Protein AF-A0A7S3ZFF5-F1 (afdb_monomer)

Solvent-accessible surface area (backbone atoms only — not comparable to full-atom values): 7755 Å² total; per-residue (Å²): 135,87,80,80,78,78,84,80,78,82,77,82,78,81,71,89,81,67,79,71,78,83,74,71,92,77,73,75,74,84,51,37,83,49,60,72,88,73,60,50,79,77,36,61,43,73,66,24,25,36,58,31,30,27,75,32,73,61,42,75,70,99,39,40,37,36,35,34,30,33,96,84,70,48,69,42,39,36,50,48,66,91,81,64,80,90,54,96,46,69,69,54,39,45,55,50,44,41,72,74,50,38,67,68,40,75,50,72,41,74,38,46,29,28,32,72,46,96,88,68,48,61,29,37,85

Foldseek 3Di:
DDDDDDDPPPPPDDDPPDPDPDDPDDDPPQADEDAPVPDDAQFWQASYKYKWFFADQWDDDQFIWTWTAGPVRDIFIETDHPPDDDDPDDVRVSVVCCVVRPGGDIDMGHRWRWYQDPVRGIHTD

Secondary structure (DSSP, 8-state):
-PPPPP---------TT------S----TT-EE--GGGPPTTEE-TTEEEEEEE-S--EESSSEEEEEE-TTS-EEEEEE-S-S---SSHHHHHHHHHHHS-TT-EEEEES-EEEE-TTS-EEE-

Structure (mmCIF, N/CA/C/O backbone):
data_AF-A0A7S3ZFF5-F1
#
_entry.id   AF-A0A7S3ZFF5-F1
#
loop_
_atom_site.group_PDB
_atom_site.id
_atom_site.type_symbol
_atom_site.label_atom_id
_atom_site.label_alt_id
_atom_site.label_comp_id
_atom_site.label_asym_id
_atom_site.label_entity_id
_atom_site.label_seq_id
_atom_site.pdbx_PDB_ins_code
_atom_site.Cartn_x
_atom_site.Cartn_y
_atom_site.Cartn_z
_atom_site.occupancy
_atom_site.B_iso_or_equiv
_atom_site.auth_seq_id
_atom_site.auth_comp_id
_atom_site.auth_asym_id
_atom_site.auth_atom_id
_atom_site.pdbx_PDB_model_num
ATOM 1 N N . ARG A 1 1 ? -6.822 -45.414 26.533 1.00 43.59 1 ARG A N 1
ATOM 2 C CA . ARG A 1 1 ? -5.963 -44.309 26.029 1.00 43.59 1 ARG A CA 1
ATOM 3 C C . ARG A 1 1 ? -6.773 -43.518 24.999 1.00 43.59 1 ARG A C 1
ATOM 5 O O . ARG A 1 1 ? -7.014 -44.044 23.925 1.00 43.59 1 ARG A O 1
ATOM 12 N N . LYS A 1 2 ? -7.287 -42.328 25.346 1.00 39.31 2 LYS A N 1
ATOM 13 C CA . LYS A 1 2 ? -8.010 -41.449 24.405 1.00 39.31 2 LYS A CA 1
ATOM 14 C C . LYS A 1 2 ? -6.987 -40.791 23.471 1.00 39.31 2 LYS A C 1
ATOM 16 O O . LYS A 1 2 ? -6.106 -40.093 23.961 1.00 39.31 2 LYS A O 1
ATOM 21 N N . MET A 1 3 ? -7.083 -41.033 22.164 1.00 37.56 3 MET A N 1
ATOM 22 C CA . MET A 1 3 ? -6.338 -40.268 21.161 1.00 37.56 3 MET A CA 1
ATOM 23 C C . MET A 1 3 ? -7.031 -38.916 20.969 1.00 37.56 3 MET A C 1
ATOM 25 O O . MET A 1 3 ? -8.199 -38.867 20.590 1.00 37.56 3 MET A O 1
ATOM 29 N N . MET A 1 4 ? -6.323 -37.830 21.278 1.00 39.00 4 MET A N 1
ATOM 30 C CA . MET A 1 4 ? -6.730 -36.468 20.935 1.00 39.00 4 MET A CA 1
ATOM 31 C C . MET A 1 4 ? -6.527 -36.257 19.432 1.00 39.00 4 MET A C 1
ATOM 33 O O . MET A 1 4 ? -5.425 -36.438 18.918 1.00 39.00 4 MET A O 1
ATOM 37 N N . THR A 1 5 ? -7.588 -35.874 18.727 1.00 46.75 5 THR A N 1
ATOM 38 C CA . THR A 1 5 ? -7.525 -35.392 17.344 1.00 46.75 5 THR A CA 1
ATOM 39 C C . THR A 1 5 ? -6.752 -34.069 17.282 1.00 46.75 5 THR A C 1
ATOM 41 O O . THR A 1 5 ? -7.008 -33.196 18.116 1.00 46.75 5 THR A O 1
ATOM 44 N N . PRO A 1 6 ? -5.842 -33.869 16.311 1.00 48.69 6 PRO A N 1
ATOM 45 C CA . PRO A 1 6 ? -5.140 -32.603 16.175 1.00 48.69 6 PRO A CA 1
ATOM 46 C C . PRO A 1 6 ? -6.120 -31.509 15.743 1.00 48.69 6 PRO A C 1
ATOM 48 O O . PRO A 1 6 ? -6.861 -31.673 14.773 1.00 48.69 6 PRO A O 1
ATOM 51 N N . ASN A 1 7 ? -6.106 -30.382 16.459 1.00 47.06 7 ASN A N 1
ATOM 52 C CA . ASN A 1 7 ? -6.814 -29.169 16.066 1.00 47.06 7 ASN A CA 1
ATOM 53 C C . ASN A 1 7 ? -6.341 -28.739 14.672 1.00 47.06 7 ASN A C 1
ATOM 55 O O . ASN A 1 7 ? -5.222 -28.260 14.491 1.00 47.06 7 ASN A O 1
ATOM 59 N N . MET A 1 8 ? -7.207 -28.926 13.679 1.00 42.66 8 MET A N 1
ATOM 60 C CA . MET A 1 8 ? -6.986 -28.494 12.307 1.00 42.66 8 MET A CA 1
ATOM 61 C C . MET A 1 8 ? -7.046 -26.963 12.257 1.00 42.66 8 MET A C 1
ATOM 63 O O . MET A 1 8 ? -8.116 -26.364 12.143 1.00 42.66 8 MET A O 1
ATOM 67 N N . PHE A 1 9 ? -5.888 -26.313 12.356 1.00 53.69 9 PHE A N 1
ATOM 68 C CA . PHE A 1 9 ? -5.765 -24.886 12.083 1.00 53.69 9 PHE A CA 1
ATOM 69 C C . PHE A 1 9 ? -6.106 -24.646 10.610 1.00 53.69 9 PHE A C 1
ATOM 71 O O . PHE A 1 9 ? -5.349 -25.004 9.708 1.00 53.69 9 PHE A O 1
ATOM 78 N N . ARG A 1 10 ? -7.277 -24.058 10.343 1.00 46.62 10 ARG A N 1
ATOM 79 C CA . ARG A 1 10 ? -7.692 -23.691 8.985 1.00 46.62 10 ARG A CA 1
ATOM 80 C C . ARG A 1 10 ? -6.845 -22.511 8.511 1.00 46.62 10 ARG A C 1
ATOM 82 O O . ARG A 1 10 ? -7.192 -21.353 8.740 1.00 46.62 10 ARG A O 1
ATOM 89 N N . VAL A 1 11 ? -5.736 -22.811 7.843 1.00 53.78 11 VAL A N 1
ATOM 90 C CA . VAL A 1 11 ? -4.894 -21.809 7.186 1.00 53.78 11 VAL A CA 1
ATOM 91 C C . VAL A 1 11 ? -5.690 -21.204 6.030 1.00 53.78 11 VAL A C 1
ATOM 93 O O . VAL A 1 11 ? -5.923 -21.846 5.009 1.00 53.78 11 VAL A O 1
ATOM 96 N N . LYS A 1 12 ? -6.145 -19.959 6.195 1.00 48.28 12 LYS A N 1
ATOM 97 C CA . LYS A 1 12 ? -6.734 -19.172 5.106 1.00 48.28 12 LYS A CA 1
ATOM 98 C C . LYS A 1 12 ? -5.599 -18.641 4.232 1.00 48.28 12 LYS A C 1
ATOM 100 O O . LYS A 1 12 ? -5.099 -17.540 4.447 1.00 48.28 12 LYS A O 1
ATOM 105 N N . ASN A 1 13 ? -5.172 -19.428 3.255 1.00 46.09 13 ASN A N 1
ATOM 106 C CA . ASN A 1 13 ? -4.303 -18.944 2.189 1.00 46.09 13 ASN A CA 1
ATOM 107 C C . ASN A 1 13 ? -5.121 -18.118 1.179 1.00 46.09 13 ASN A C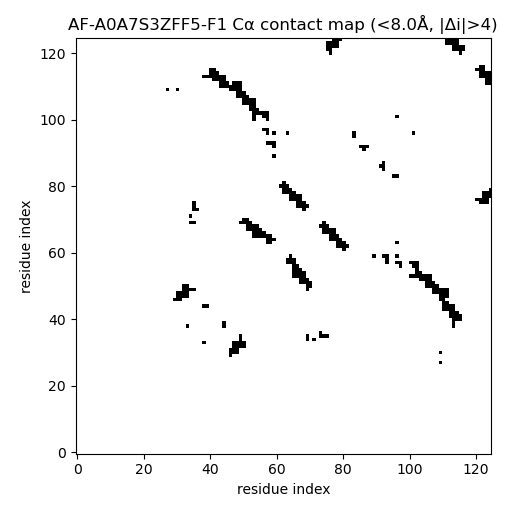 1
ATOM 109 O O . ASN A 1 13 ? -6.349 -18.191 1.124 1.00 46.09 13 ASN A O 1
ATOM 113 N N . THR A 1 14 ? -4.457 -17.251 0.411 1.00 51.12 14 THR A N 1
ATOM 114 C CA . THR A 1 14 ? -5.090 -16.646 -0.765 1.00 51.12 14 THR A CA 1
ATOM 115 C C . THR A 1 14 ? -4.360 -17.085 -2.014 1.00 51.12 14 THR A C 1
ATOM 117 O O . THR A 1 14 ? -3.146 -16.935 -2.083 1.00 51.12 14 THR A O 1
ATOM 120 N N . ASP A 1 15 ? -5.121 -17.589 -2.974 1.00 47.78 15 ASP A N 1
ATOM 121 C CA . ASP A 1 15 ? -4.657 -18.001 -4.290 1.00 47.78 15 ASP A CA 1
ATOM 122 C C . ASP A 1 15 ? -4.685 -16.800 -5.257 1.00 47.78 15 ASP A C 1
ATOM 124 O O . ASP A 1 15 ? -5.644 -16.020 -5.266 1.00 47.78 15 ASP A O 1
ATOM 128 N N . SER A 1 16 ? -3.612 -16.619 -6.028 1.00 47.47 16 SER A N 1
ATOM 129 C CA . SER A 1 16 ? -3.471 -15.578 -7.053 1.00 47.47 16 SER A CA 1
ATOM 130 C C . SER A 1 16 ? -4.220 -15.898 -8.352 1.00 47.47 16 SER A C 1
ATOM 132 O O . SER A 1 16 ? -4.385 -15.007 -9.182 1.00 47.47 16 SER A O 1
ATOM 134 N N . THR A 1 17 ? -4.713 -17.127 -8.530 1.00 45.44 17 THR A N 1
ATOM 135 C CA . THR A 1 17 ? -5.502 -17.557 -9.699 1.00 45.44 17 THR A CA 1
ATOM 136 C C . THR A 1 17 ? -6.990 -17.210 -9.586 1.00 45.44 17 THR A C 1
ATOM 138 O O . THR A 1 17 ? -7.716 -17.218 -10.584 1.00 45.44 17 THR A O 1
ATOM 141 N N . VAL A 1 18 ? -7.460 -16.840 -8.389 1.00 51.12 18 VAL A N 1
ATOM 142 C CA . VAL A 1 18 ? -8.856 -16.450 -8.164 1.00 51.12 18 VAL A CA 1
ATOM 143 C C . VAL A 1 18 ? -9.108 -15.070 -8.768 1.00 51.12 18 VAL A C 1
ATOM 145 O O . VAL A 1 18 ? -8.849 -14.033 -8.152 1.00 51.12 18 VAL A O 1
ATOM 148 N N . ARG A 1 19 ? -9.687 -15.055 -9.973 1.00 46.03 19 ARG A N 1
ATOM 149 C CA . ARG A 1 19 ? -10.277 -13.855 -10.575 1.00 46.03 19 ARG A CA 1
ATOM 150 C C . ARG A 1 19 ? -11.519 -13.461 -9.779 1.00 46.03 19 ARG A C 1
ATOM 152 O O . ARG A 1 19 ? -12.605 -14.002 -9.975 1.00 46.03 19 ARG A O 1
ATOM 159 N N . LYS A 1 20 ? -11.362 -12.529 -8.841 1.00 51.81 20 LYS A N 1
ATOM 160 C CA . LYS A 1 20 ? -12.507 -11.917 -8.159 1.00 51.81 20 LYS A CA 1
ATOM 161 C C . LYS A 1 20 ? -13.278 -11.080 -9.181 1.00 51.81 20 LYS A C 1
ATOM 163 O O . LYS A 1 20 ? -12.659 -10.314 -9.914 1.00 51.81 20 LYS A O 1
ATOM 168 N N . ARG A 1 21 ? -14.609 -11.236 -9.238 1.00 47.41 21 ARG A N 1
ATOM 169 C CA . ARG A 1 21 ? -15.473 -10.383 -10.074 1.00 47.41 21 ARG A CA 1
ATOM 170 C C . ARG A 1 21 ? -15.145 -8.921 -9.789 1.00 47.41 21 ARG A C 1
ATOM 172 O O . ARG A 1 21 ? -15.108 -8.526 -8.623 1.00 47.41 21 ARG A O 1
ATOM 179 N N . THR A 1 22 ? -14.932 -8.146 -10.847 1.00 51.16 22 THR A N 1
ATOM 180 C CA . THR A 1 22 ? -14.868 -6.688 -10.775 1.00 51.16 22 THR A CA 1
ATOM 181 C C . THR A 1 22 ? -16.157 -6.213 -10.117 1.00 51.16 22 THR A C 1
ATOM 183 O O . THR A 1 22 ? -17.249 -6.459 -10.628 1.00 51.16 22 THR A O 1
ATOM 186 N N . VAL A 1 23 ? -16.047 -5.636 -8.924 1.00 52.47 23 VAL A N 1
ATOM 187 C CA . VAL A 1 23 ? -17.202 -5.071 -8.225 1.00 52.47 23 VAL A CA 1
ATOM 188 C C . VAL A 1 23 ? -17.556 -3.770 -8.947 1.00 5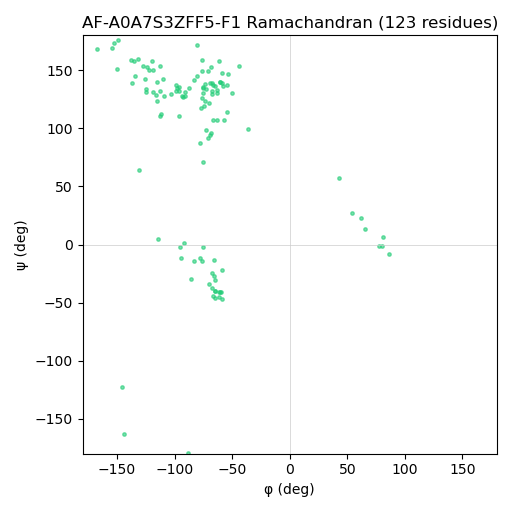2.47 23 VAL A C 1
ATOM 190 O O . VAL A 1 23 ? -16.649 -3.039 -9.344 1.00 52.47 23 VAL A O 1
ATOM 193 N N . SER A 1 24 ? -18.852 -3.522 -9.157 1.00 51.47 24 SER A N 1
ATOM 194 C CA . SER A 1 24 ? -19.405 -2.294 -9.748 1.00 51.47 24 SER A CA 1
ATOM 195 C C . SER A 1 24 ? -18.753 -1.031 -9.181 1.00 51.47 24 SER A C 1
ATOM 197 O O . SER A 1 24 ? -18.300 -1.063 -8.036 1.00 51.47 24 SER A O 1
ATOM 199 N N . ALA A 1 25 ? -18.748 0.057 -9.966 1.00 56.62 25 ALA A N 1
ATOM 200 C CA . ALA A 1 25 ? -18.182 1.365 -9.626 1.00 56.62 25 ALA A CA 1
ATOM 201 C C . ALA A 1 25 ? -18.393 1.705 -8.143 1.00 56.62 25 ALA A C 1
ATOM 203 O O . ALA A 1 25 ? -19.486 2.073 -7.717 1.00 56.62 25 ALA A O 1
ATOM 204 N N . ARG A 1 26 ? -17.350 1.491 -7.337 1.00 67.50 26 ARG A N 1
ATOM 205 C CA . ARG A 1 26 ? -17.360 1.873 -5.931 1.00 67.50 26 ARG A CA 1
ATOM 206 C C . ARG A 1 26 ? -17.162 3.381 -5.885 1.00 67.50 26 ARG A C 1
ATOM 208 O O . ARG A 1 26 ? -16.223 3.887 -6.497 1.00 67.50 26 ARG A O 1
ATOM 215 N N . SER A 1 27 ? -18.074 4.071 -5.211 1.00 82.88 27 SER A N 1
ATOM 216 C CA . SER A 1 27 ? -17.989 5.514 -5.023 1.00 82.88 27 SER A CA 1
ATOM 217 C C . SER A 1 27 ? -17.031 5.841 -3.881 1.00 82.88 27 SER A C 1
ATOM 219 O O . SER A 1 27 ? -16.961 5.115 -2.889 1.00 82.88 27 SER A O 1
ATOM 221 N N . TRP A 1 28 ? -16.314 6.953 -4.024 1.00 91.06 28 TRP A N 1
ATOM 222 C CA . TRP A 1 28 ? -15.545 7.559 -2.938 1.00 91.06 28 TRP A CA 1
ATOM 223 C C . TRP A 1 28 ? -16.445 8.299 -1.937 1.00 91.06 28 TRP A C 1
ATOM 225 O O . TRP A 1 28 ? -16.010 8.638 -0.837 1.00 91.06 28 TRP A O 1
ATOM 235 N N . GLU A 1 29 ? -17.704 8.550 -2.301 1.00 91.25 29 GLU A N 1
ATOM 236 C CA . GLU A 1 29 ? -18.667 9.273 -1.477 1.00 91.25 29 GLU A CA 1
ATOM 237 C C . GLU A 1 29 ? -18.955 8.525 -0.169 1.00 91.25 29 GLU A C 1
ATOM 239 O O . GLU A 1 29 ? -19.210 7.320 -0.145 1.00 91.25 29 GLU A O 1
ATOM 244 N N . GLY A 1 30 ? -18.933 9.257 0.945 1.00 90.06 30 GLY A N 1
ATOM 245 C CA . GLY A 1 30 ? -19.266 8.719 2.265 1.00 90.06 30 GLY A CA 1
ATOM 246 C C . GLY A 1 30 ? -18.170 7.874 2.925 1.00 90.06 30 GLY A C 1
ATOM 247 O O . GLY A 1 30 ? -18.359 7.448 4.069 1.00 90.06 30 GLY A O 1
ATOM 248 N N . LEU A 1 31 ? -17.022 7.664 2.269 1.00 95.75 31 LEU A N 1
ATOM 249 C CA . LEU A 1 31 ? -15.863 7.042 2.906 1.00 95.75 31 LEU A CA 1
ATOM 250 C C . LEU A 1 31 ? -15.297 7.956 3.993 1.00 95.75 31 LEU A C 1
ATOM 252 O O . LEU A 1 31 ? -15.174 9.167 3.818 1.00 95.75 31 LEU A O 1
ATOM 256 N N . ARG A 1 32 ? -14.937 7.364 5.134 1.00 96.94 32 ARG A N 1
ATOM 257 C CA . ARG A 1 32 ? -14.309 8.087 6.248 1.00 96.94 32 ARG A CA 1
ATOM 258 C C . ARG A 1 32 ? -12.847 7.678 6.410 1.00 96.94 32 ARG A C 1
ATOM 260 O O . ARG A 1 32 ? -12.565 6.481 6.311 1.00 96.94 32 ARG A O 1
ATOM 267 N N . PRO A 1 33 ? -11.938 8.604 6.750 1.00 97.31 33 PRO A N 1
ATOM 268 C CA . PRO A 1 33 ? -10.559 8.254 7.061 1.00 97.31 33 PRO A CA 1
ATOM 269 C C . PRO A 1 33 ? -10.450 7.169 8.148 1.00 97.31 33 PRO A C 1
ATOM 271 O O . PRO A 1 33 ? -11.284 7.083 9.063 1.00 97.31 33 PRO A O 1
ATOM 274 N N . ILE A 1 34 ? -9.422 6.330 8.041 1.00 97.94 34 ILE A N 1
ATOM 275 C CA . ILE A 1 34 ? -8.982 5.384 9.069 1.00 97.94 34 ILE A CA 1
ATOM 276 C C . ILE A 1 34 ? -7.451 5.402 9.159 1.00 97.94 34 ILE A C 1
ATOM 278 O O . ILE A 1 34 ? -6.775 5.451 8.135 1.00 97.94 34 ILE A O 1
ATOM 282 N N . LYS A 1 35 ? -6.926 5.349 10.388 1.00 98.06 35 LYS A N 1
ATOM 283 C CA . LYS A 1 35 ? -5.491 5.191 10.673 1.00 98.06 35 LYS A CA 1
ATOM 284 C C . LYS A 1 35 ? -5.025 3.775 10.337 1.00 98.06 35 LYS A C 1
ATOM 286 O O . LYS A 1 35 ? -5.801 2.827 10.503 1.00 98.06 35 LYS A O 1
ATOM 291 N N . LEU A 1 36 ? -3.768 3.608 9.942 1.00 98.12 36 LEU A N 1
ATOM 292 C CA . LEU A 1 36 ? -3.186 2.293 9.665 1.00 98.12 36 LEU A CA 1
ATOM 293 C C . LEU A 1 36 ? -3.202 1.392 10.904 1.00 98.12 36 LEU A C 1
ATOM 295 O O . LEU A 1 36 ? -3.587 0.225 10.801 1.00 98.12 36 LEU A O 1
ATOM 299 N N . SER A 1 37 ? -2.901 1.941 12.083 1.00 97.44 37 SER A N 1
ATOM 300 C CA . SER A 1 37 ? -2.995 1.245 13.377 1.00 97.44 37 SER A CA 1
ATOM 301 C C . SER A 1 37 ? -4.394 0.716 13.714 1.00 97.44 37 SER A C 1
ATOM 303 O O . SER A 1 37 ? -4.520 -0.240 14.478 1.00 97.44 37 SER A O 1
ATOM 305 N N . ASN A 1 38 ? -5.451 1.271 13.112 1.00 98.00 38 ASN A N 1
ATOM 306 C CA . ASN A 1 38 ? -6.835 0.841 13.331 1.00 98.00 38 ASN A CA 1
ATOM 307 C C . ASN A 1 38 ? -7.306 -0.235 12.335 1.00 98.00 38 ASN A C 1
ATOM 309 O O . ASN A 1 38 ? -8.468 -0.654 12.380 1.00 98.00 38 ASN A O 1
ATOM 313 N N . LEU A 1 39 ? -6.444 -0.690 11.421 1.00 97.88 39 LEU A N 1
ATOM 314 C CA . LEU A 1 39 ? -6.782 -1.760 10.486 1.00 97.88 39 LEU A CA 1
ATOM 315 C C . LEU A 1 39 ? -6.841 -3.122 11.186 1.00 97.88 39 LEU A C 1
ATOM 317 O O . LEU A 1 39 ? -5.935 -3.536 11.907 1.00 97.88 39 LEU A O 1
ATOM 321 N N . GLN A 1 40 ? -7.901 -3.879 10.904 1.00 97.75 40 GLN A N 1
ATOM 322 C CA . GLN A 1 40 ? -8.092 -5.216 11.459 1.00 97.75 40 GLN A CA 1
ATOM 323 C C . GLN A 1 40 ? -7.537 -6.293 10.520 1.00 97.75 40 GLN A C 1
ATOM 325 O O . GLN A 1 40 ? -7.907 -6.368 9.346 1.00 97.75 40 GLN A O 1
ATOM 330 N N . LEU A 1 41 ? -6.681 -7.172 11.051 1.00 96.75 41 LEU A N 1
ATOM 331 C CA . LEU A 1 41 ? -6.106 -8.279 10.286 1.00 96.75 41 LEU A CA 1
ATOM 332 C C . LEU A 1 41 ? -7.188 -9.196 9.704 1.00 96.75 41 LEU A C 1
ATOM 334 O O . LEU A 1 41 ? -8.137 -9.595 10.377 1.00 96.75 41 LEU A O 1
ATOM 338 N N . PHE A 1 42 ? -6.985 -9.566 8.442 1.00 95.62 42 PHE A N 1
ATOM 339 C CA . PHE A 1 42 ? -7.863 -10.400 7.623 1.00 95.62 42 PHE A CA 1
ATOM 340 C C . PHE A 1 42 ? -9.259 -9.815 7.383 1.00 95.62 42 PHE A C 1
ATOM 342 O O . PHE A 1 42 ? -10.181 -10.564 7.041 1.00 95.62 42 PHE A O 1
ATOM 349 N N . SER A 1 43 ? -9.398 -8.493 7.495 1.00 95.19 43 SER A N 1
ATOM 350 C CA . SER A 1 43 ? -10.647 -7.764 7.293 1.00 95.19 43 SER A CA 1
ATOM 351 C C . SER A 1 43 ? -10.505 -6.666 6.238 1.00 95.19 43 SER A C 1
ATOM 353 O O . SER A 1 43 ? -9.421 -6.134 6.001 1.00 95.19 43 SER A O 1
ATOM 355 N N . THR A 1 44 ? -11.624 -6.339 5.591 1.00 96.19 44 THR A N 1
ATOM 356 C CA . THR A 1 44 ? -11.761 -5.156 4.734 1.00 96.19 44 THR A CA 1
ATOM 357 C C . THR A 1 44 ? -12.296 -4.016 5.587 1.00 96.19 44 THR A C 1
ATOM 359 O O . THR A 1 44 ? -13.355 -4.168 6.199 1.00 96.19 44 THR A O 1
ATOM 362 N N . ALA A 1 45 ? -11.625 -2.866 5.584 1.00 96.62 45 ALA A N 1
ATOM 363 C CA . ALA A 1 45 ? -12.109 -1.663 6.256 1.00 96.62 45 ALA A CA 1
ATOM 364 C C . ALA A 1 45 ? -13.256 -1.012 5.451 1.00 96.62 45 ALA A C 1
ATOM 366 O O . ALA A 1 45 ? -13.081 0.015 4.804 1.00 96.62 45 ALA A O 1
ATOM 367 N N . LYS A 1 46 ? -14.433 -1.649 5.437 1.00 95.38 46 LYS A N 1
ATOM 368 C CA . LYS A 1 46 ? -15.602 -1.193 4.665 1.00 95.38 46 LYS A CA 1
ATOM 369 C C . LYS A 1 46 ? -16.044 0.214 5.070 1.00 95.38 46 LYS A C 1
ATOM 371 O O . LYS A 1 46 ? -16.077 0.528 6.259 1.00 95.38 46 LYS A O 1
ATOM 376 N N . GLY A 1 47 ? -16.410 1.038 4.090 1.00 95.81 47 GLY A N 1
ATOM 377 C CA . GLY A 1 47 ? -16.787 2.438 4.311 1.00 95.81 47 GLY A CA 1
ATOM 378 C C . GLY A 1 47 ? -15.642 3.327 4.818 1.00 95.81 47 GLY A C 1
ATOM 379 O O . GLY A 1 47 ? -15.889 4.429 5.313 1.00 95.81 47 GLY A O 1
ATOM 380 N N . ARG A 1 48 ? -14.392 2.851 4.750 1.00 97.50 48 ARG A N 1
ATOM 381 C CA . ARG A 1 48 ? -13.207 3.590 5.189 1.00 97.50 48 ARG A CA 1
ATOM 382 C C . ARG A 1 48 ? -12.229 3.810 4.050 1.00 97.50 48 ARG A C 1
ATOM 384 O O . ARG A 1 48 ? -12.210 3.048 3.086 1.00 97.50 48 ARG A O 1
ATOM 391 N N . MET A 1 49 ? -11.384 4.820 4.202 1.00 97.56 49 MET A N 1
ATOM 392 C CA . MET A 1 49 ? -10.240 5.055 3.330 1.00 97.56 49 MET A CA 1
ATOM 393 C C . MET A 1 49 ? -8.991 5.365 4.149 1.00 97.56 49 MET A C 1
ATOM 395 O O . MET A 1 49 ? -9.081 5.996 5.200 1.00 97.56 49 MET A O 1
ATOM 399 N N . VAL A 1 50 ? -7.838 4.913 3.673 1.00 98.06 50 VAL A N 1
ATOM 400 C CA . VAL A 1 50 ? -6.530 5.301 4.215 1.00 98.06 50 VAL A CA 1
ATOM 401 C C . VAL A 1 50 ? -5.986 6.437 3.367 1.00 98.06 50 VAL A C 1
ATOM 403 O O . VAL A 1 50 ? -6.030 6.346 2.143 1.00 98.06 50 VAL A O 1
ATOM 406 N N . GLU A 1 51 ? -5.453 7.468 4.011 1.00 98.12 51 GLU A N 1
ATOM 407 C CA . GLU A 1 51 ? -4.680 8.532 3.371 1.00 98.12 51 GLU A CA 1
ATOM 408 C C . GLU A 1 51 ? -3.222 8.365 3.784 1.00 98.12 51 GLU A C 1
ATOM 410 O O . GLU A 1 51 ? -2.938 8.215 4.971 1.00 98.12 51 GLU A O 1
ATOM 415 N N . ALA A 1 52 ? -2.311 8.334 2.815 1.00 98.31 52 ALA A N 1
ATOM 416 C CA . ALA A 1 52 ? -0.912 8.037 3.087 1.00 98.31 52 ALA A CA 1
ATOM 417 C C . ALA A 1 52 ? 0.028 8.643 2.041 1.00 98.31 52 ALA A C 1
ATOM 419 O O . ALA A 1 52 ? -0.398 9.102 0.977 1.00 98.31 52 ALA A O 1
ATOM 420 N N . VAL A 1 53 ? 1.323 8.608 2.337 1.00 98.56 53 VAL A N 1
ATOM 421 C CA . VAL A 1 53 ? 2.413 9.002 1.440 1.00 98.56 53 VAL A CA 1
ATOM 422 C C . VAL A 1 53 ? 3.268 7.781 1.120 1.00 98.56 53 VAL A C 1
ATOM 424 O O . VAL A 1 53 ? 3.540 6.971 1.999 1.00 98.56 53 VAL A O 1
ATOM 427 N N . ILE A 1 54 ? 3.708 7.633 -0.132 1.00 98.50 54 ILE A N 1
ATOM 428 C CA . ILE A 1 54 ? 4.691 6.608 -0.508 1.00 98.50 54 ILE A CA 1
ATOM 429 C C . ILE A 1 54 ? 6.057 6.972 0.082 1.00 98.50 54 ILE A C 1
ATOM 431 O O . ILE A 1 54 ? 6.606 8.019 -0.257 1.00 98.50 54 ILE A O 1
ATOM 435 N N . ILE A 1 55 ? 6.630 6.080 0.893 1.00 98.31 55 ILE A N 1
ATOM 436 C CA . ILE A 1 55 ? 7.923 6.283 1.575 1.00 98.31 55 ILE A CA 1
ATOM 437 C C . ILE A 1 55 ? 9.032 5.330 1.102 1.00 98.31 55 ILE A C 1
ATOM 439 O O . ILE A 1 55 ? 10.134 5.340 1.645 1.00 98.31 55 ILE A O 1
ATOM 443 N N . SER A 1 56 ? 8.775 4.500 0.087 1.00 97.56 56 SER A N 1
ATOM 444 C CA . SER A 1 56 ? 9.798 3.642 -0.521 1.00 97.56 56 SER A CA 1
ATOM 445 C C . SER A 1 56 ? 9.795 3.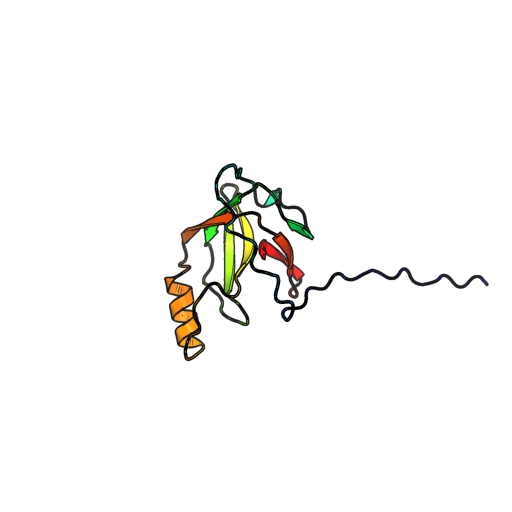721 -2.038 1.00 97.56 56 SER A C 1
ATOM 447 O O . SER A 1 56 ? 8.774 4.013 -2.659 1.00 97.56 56 SER A O 1
ATOM 449 N N . ASP A 1 57 ? 10.913 3.327 -2.645 1.00 95.75 57 ASP A N 1
ATOM 450 C CA . ASP A 1 57 ? 10.919 2.962 -4.057 1.00 95.75 57 ASP A CA 1
ATOM 451 C C . ASP A 1 57 ? 9.944 1.811 -4.331 1.00 95.75 57 ASP A C 1
ATOM 453 O O . ASP A 1 57 ? 9.734 0.918 -3.499 1.00 95.75 57 ASP A O 1
ATOM 457 N N . VAL A 1 58 ? 9.364 1.825 -5.530 1.00 94.38 58 VAL A N 1
ATOM 458 C CA . VAL A 1 58 ? 8.538 0.723 -6.027 1.00 94.38 58 VAL A CA 1
ATOM 459 C C . VAL A 1 58 ? 9.389 -0.517 -6.262 1.00 94.38 58 VAL A C 1
ATOM 461 O O . VAL A 1 58 ? 10.482 -0.448 -6.826 1.00 94.38 58 VAL A O 1
ATOM 464 N N . ARG A 1 59 ? 8.854 -1.678 -5.892 1.00 94.00 59 ARG A N 1
ATOM 465 C CA . ARG A 1 59 ? 9.425 -2.978 -6.253 1.00 94.00 59 ARG A CA 1
ATOM 466 C C . ARG A 1 59 ? 8.464 -3.725 -7.157 1.00 94.00 59 ARG A C 1
ATOM 468 O O . ARG A 1 59 ? 7.320 -3.966 -6.773 1.00 94.00 59 ARG A O 1
ATOM 475 N N . VAL A 1 60 ? 8.928 -4.106 -8.341 1.00 92.75 60 VAL A N 1
ATOM 476 C CA . VAL A 1 60 ? 8.140 -4.888 -9.297 1.00 92.75 60 VAL A CA 1
ATOM 477 C C . VAL A 1 60 ? 8.485 -6.365 -9.147 1.00 92.75 60 VAL A C 1
ATOM 479 O O . VAL A 1 60 ? 9.644 -6.754 -9.092 1.00 92.75 60 VAL A O 1
ATOM 482 N N . SER A 1 61 ? 7.460 -7.204 -9.063 1.00 87.50 61 SER A N 1
ATOM 483 C CA . SER A 1 61 ? 7.574 -8.663 -9.065 1.00 87.50 61 SER A CA 1
ATOM 484 C C . SER A 1 61 ? 6.352 -9.255 -9.783 1.00 87.50 61 SER A C 1
ATOM 486 O O . SER A 1 61 ? 6.070 -8.875 -10.915 1.00 87.50 61 SER A O 1
ATOM 488 N N . VAL A 1 62 ? 5.577 -10.130 -9.131 1.00 83.69 62 VAL A N 1
ATOM 489 C CA . VAL A 1 62 ? 4.253 -10.571 -9.620 1.00 83.69 62 VAL A CA 1
ATOM 490 C C . VAL A 1 62 ? 3.229 -9.421 -9.583 1.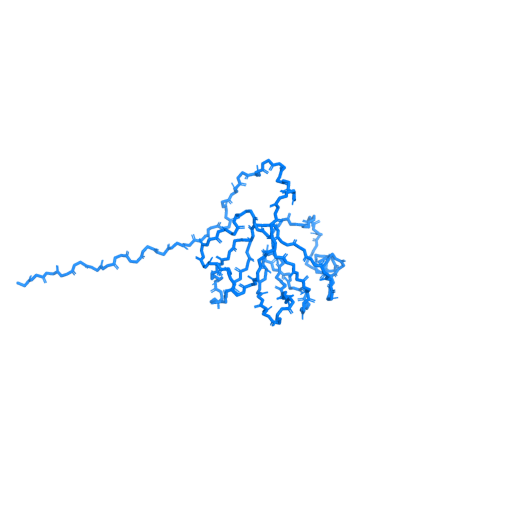00 83.69 62 VAL A C 1
ATOM 492 O O . VAL A 1 62 ? 2.248 -9.424 -10.320 1.00 83.69 62 VAL A O 1
ATOM 495 N N . GLY A 1 63 ? 3.454 -8.434 -8.717 1.00 89.06 63 GLY A N 1
ATOM 496 C CA . GLY A 1 63 ? 2.726 -7.167 -8.654 1.00 89.06 63 GLY A CA 1
ATOM 497 C C . GLY A 1 63 ? 3.683 -6.037 -8.281 1.00 89.06 63 GLY A C 1
ATOM 498 O O . GLY A 1 63 ? 4.902 -6.206 -8.359 1.00 89.06 63 GLY A O 1
ATOM 499 N N . ILE A 1 64 ? 3.140 -4.903 -7.853 1.00 93.88 64 ILE A N 1
ATOM 500 C CA . ILE A 1 64 ? 3.923 -3.767 -7.360 1.00 93.88 64 ILE A CA 1
ATOM 501 C C . ILE A 1 64 ? 3.834 -3.741 -5.843 1.00 93.88 64 ILE A C 1
ATOM 503 O O . ILE A 1 64 ? 2.737 -3.770 -5.291 1.00 93.88 64 ILE A O 1
ATOM 507 N N . THR A 1 65 ? 4.980 -3.645 -5.184 1.00 95.81 65 THR A N 1
ATOM 508 C CA . THR A 1 65 ? 5.068 -3.467 -3.738 1.00 95.81 65 THR A CA 1
ATOM 509 C C . THR A 1 65 ? 5.637 -2.090 -3.421 1.00 95.81 65 THR A C 1
ATOM 511 O O . THR A 1 65 ? 6.662 -1.704 -3.984 1.00 95.81 65 THR A O 1
ATOM 514 N N . ILE A 1 66 ? 4.983 -1.373 -2.509 1.00 96.94 66 ILE A N 1
ATOM 515 C CA . ILE A 1 66 ? 5.418 -0.079 -1.959 1.00 96.94 66 ILE A CA 1
ATOM 516 C C . ILE A 1 66 ? 5.234 -0.069 -0.439 1.00 96.94 66 ILE A C 1
ATOM 518 O O . ILE A 1 66 ? 4.417 -0.828 0.087 1.00 96.94 66 ILE A O 1
ATOM 522 N N . LEU A 1 67 ? 5.963 0.797 0.259 1.00 97.88 67 LEU A N 1
ATOM 523 C CA . LEU A 1 67 ? 5.660 1.190 1.633 1.00 97.88 67 LEU A CA 1
ATOM 524 C C . LEU A 1 67 ? 4.934 2.531 1.625 1.00 97.88 67 LEU A C 1
ATOM 526 O O . LEU A 1 67 ? 5.316 3.448 0.892 1.00 97.88 67 LEU A O 1
ATOM 530 N N . ILE A 1 68 ? 3.897 2.628 2.449 1.00 98.38 68 ILE A N 1
ATOM 531 C CA . ILE A 1 68 ? 3.149 3.862 2.669 1.00 98.38 68 ILE A CA 1
ATOM 532 C C . ILE A 1 68 ? 3.183 4.225 4.149 1.00 98.38 68 ILE A C 1
ATOM 534 O O . ILE A 1 68 ? 3.218 3.321 4.982 1.00 98.38 68 ILE A O 1
ATOM 538 N N . GLU A 1 69 ? 3.125 5.515 4.447 1.00 98.62 69 GLU A N 1
ATOM 539 C CA . GLU A 1 69 ? 3.067 6.073 5.799 1.00 98.62 69 GLU A CA 1
ATOM 540 C C . GLU A 1 69 ? 1.840 6.978 5.937 1.00 98.62 69 GLU A C 1
ATOM 542 O O . GLU A 1 69 ? 1.559 7.771 5.032 1.00 98.62 69 GLU A O 1
ATOM 547 N N . ASP A 1 70 ? 1.081 6.833 7.023 1.00 98.25 70 ASP A N 1
ATOM 548 C CA . ASP A 1 70 ? -0.043 7.723 7.327 1.00 98.25 70 ASP A CA 1
ATOM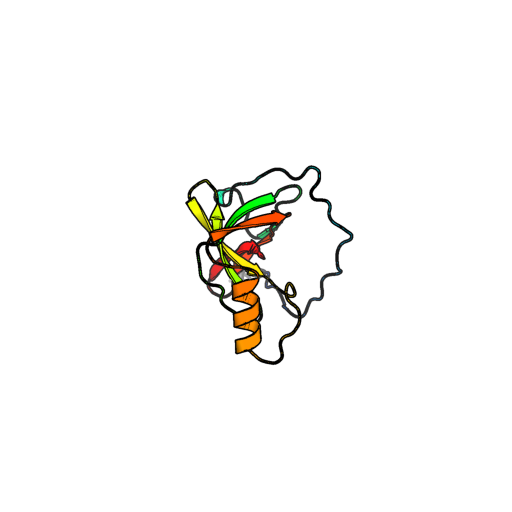 549 C C . ASP A 1 70 ? 0.394 8.958 8.136 1.00 98.25 70 ASP A C 1
ATOM 551 O O . ASP A 1 70 ? 1.566 9.156 8.441 1.00 98.25 70 ASP A O 1
ATOM 555 N N . ALA A 1 71 ? -0.556 9.833 8.474 1.00 97.00 71 ALA A N 1
ATOM 556 C CA . ALA A 1 71 ? -0.262 11.076 9.189 1.00 97.00 71 ALA A CA 1
ATOM 557 C C . ALA A 1 71 ? 0.274 10.882 10.625 1.00 97.00 71 ALA A C 1
ATOM 559 O O . ALA A 1 71 ? 0.752 11.845 11.220 1.00 97.00 71 ALA A O 1
ATOM 560 N N . GLU A 1 72 ? 0.179 9.678 11.194 1.00 96.75 72 GLU A N 1
ATOM 561 C CA . GLU A 1 72 ? 0.661 9.367 12.545 1.00 96.75 72 GLU A CA 1
ATOM 562 C C . GLU A 1 72 ? 2.077 8.773 12.529 1.00 96.75 72 GLU A C 1
ATOM 564 O O . GLU A 1 72 ? 2.640 8.505 13.590 1.00 96.75 72 GLU A O 1
ATOM 569 N N . GLY A 1 73 ? 2.659 8.570 11.341 1.00 97.19 73 GLY A N 1
ATOM 570 C CA . GLY A 1 73 ? 3.950 7.905 11.170 1.00 97.19 73 GLY A CA 1
ATOM 571 C C . GLY A 1 73 ? 3.864 6.377 11.216 1.00 97.19 73 GLY A C 1
ATOM 572 O O . GLY A 1 73 ? 4.896 5.704 11.183 1.00 97.19 73 GLY A O 1
ATOM 573 N N .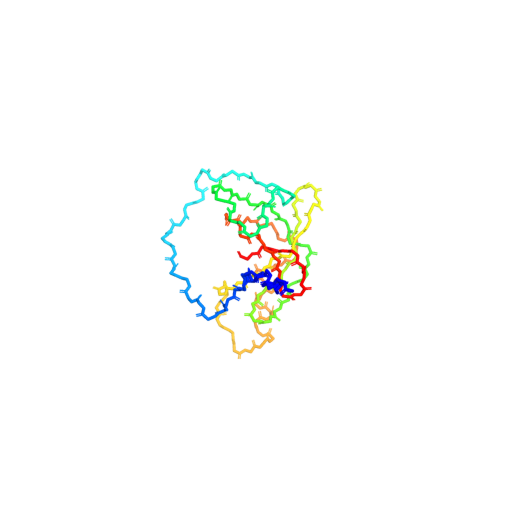 ASP A 1 74 ? 2.655 5.803 11.277 1.00 97.88 74 ASP A N 1
ATOM 574 C CA . ASP A 1 74 ? 2.483 4.368 11.075 1.00 97.88 74 ASP A CA 1
ATOM 575 C C . ASP A 1 74 ? 2.760 4.053 9.603 1.00 97.88 74 ASP A C 1
ATOM 577 O O . ASP A 1 74 ? 2.305 4.769 8.709 1.00 97.88 74 ASP A O 1
ATOM 581 N N . TYR A 1 75 ? 3.462 2.952 9.329 1.00 97.75 75 TYR A N 1
ATOM 582 C CA . TYR A 1 75 ? 3.744 2.526 7.962 1.00 97.75 75 TYR A CA 1
ATOM 583 C C . TYR A 1 75 ? 3.339 1.082 7.699 1.00 97.75 75 TYR A C 1
ATOM 585 O O . TYR A 1 75 ? 3.288 0.227 8.588 1.00 97.75 75 TYR A O 1
ATOM 593 N N . VAL A 1 76 ? 3.040 0.792 6.434 1.00 97.69 76 VAL A N 1
ATOM 594 C CA . VAL A 1 76 ? 2.623 -0.542 6.015 1.00 97.69 76 VAL A CA 1
ATOM 595 C C . VAL A 1 76 ? 3.030 -0.845 4.575 1.00 97.69 76 VAL A C 1
ATOM 597 O O . VAL A 1 76 ? 3.100 0.039 3.722 1.00 97.69 76 VAL A O 1
ATOM 600 N N . GLN A 1 77 ? 3.257 -2.124 4.284 1.00 97.12 77 GLN A N 1
ATOM 601 C CA . GLN A 1 77 ? 3.454 -2.611 2.925 1.00 97.12 77 GLN A CA 1
ATOM 602 C C . GLN A 1 77 ? 2.124 -2.677 2.164 1.00 97.12 77 GLN A C 1
ATOM 604 O O . GLN A 1 77 ? 1.130 -3.196 2.671 1.00 97.12 77 GLN A O 1
ATOM 609 N N . VAL A 1 78 ? 2.115 -2.214 0.917 1.00 97.44 78 VAL A N 1
ATOM 610 C CA . VAL A 1 78 ? 0.974 -2.294 -0.003 1.00 97.44 78 VAL A CA 1
ATOM 611 C C . VAL A 1 78 ? 1.377 -3.106 -1.223 1.00 97.44 78 VAL A C 1
ATOM 613 O O . VAL A 1 78 ? 2.423 -2.851 -1.817 1.00 97.44 78 VAL A O 1
ATOM 616 N N . ALA A 1 79 ? 0.540 -4.070 -1.602 1.00 95.69 79 ALA A N 1
ATOM 617 C CA . ALA A 1 79 ? 0.714 -4.877 -2.802 1.00 95.69 79 ALA A CA 1
ATOM 618 C C . ALA A 1 79 ? -0.391 -4.557 -3.818 1.00 95.69 79 ALA A C 1
ATOM 620 O O . ALA A 1 79 ? -1.551 -4.908 -3.612 1.00 95.69 79 ALA A O 1
ATOM 621 N N . LEU A 1 80 ? -0.023 -3.914 -4.925 1.00 93.75 80 LEU A N 1
ATOM 622 C CA . LEU A 1 80 ? -0.922 -3.539 -6.012 1.00 93.75 80 LEU A CA 1
ATO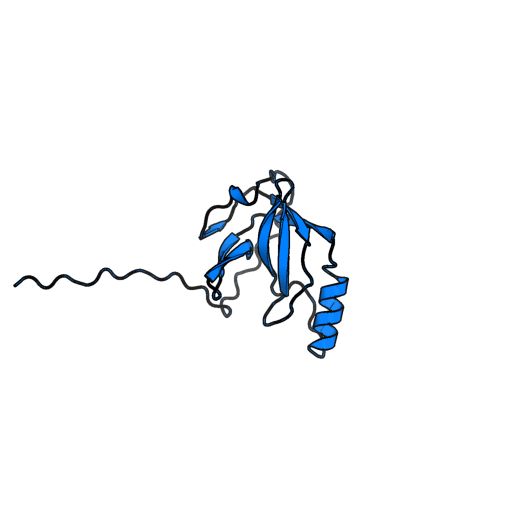M 623 C C . LEU A 1 80 ? -0.821 -4.555 -7.154 1.00 93.75 80 LEU A C 1
ATOM 625 O O . LEU A 1 80 ? 0.270 -4.895 -7.617 1.00 93.75 80 LEU A O 1
ATOM 629 N N . TYR A 1 81 ? -1.970 -5.011 -7.644 1.00 91.12 81 TYR A N 1
ATOM 630 C CA . TYR A 1 81 ? -2.066 -5.981 -8.735 1.00 91.12 81 TYR A CA 1
ATOM 631 C C . TYR A 1 81 ? -2.946 -5.431 -9.848 1.00 91.12 81 TYR A C 1
ATOM 633 O O . TYR A 1 81 ? -3.973 -4.813 -9.573 1.00 91.12 81 TYR A O 1
ATOM 641 N N . ASN A 1 82 ? -2.575 -5.702 -11.101 1.00 88.69 82 ASN A N 1
ATOM 642 C CA . ASN A 1 82 ? -3.359 -5.336 -12.287 1.00 88.69 82 ASN A CA 1
ATOM 643 C C . ASN A 1 82 ? -3.716 -3.834 -12.368 1.00 88.69 82 ASN A C 1
ATOM 645 O O . ASN A 1 82 ? -4.735 -3.473 -12.948 1.00 88.69 82 ASN A O 1
ATOM 649 N N . CYS A 1 83 ? -2.899 -2.963 -11.765 1.00 87.19 83 CYS A N 1
ATOM 65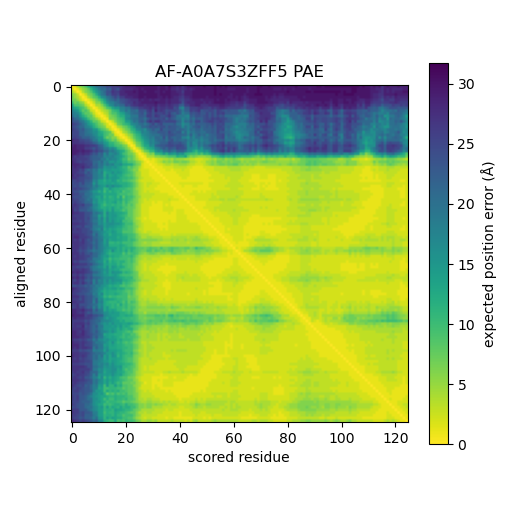0 C CA . CYS A 1 83 ? -3.107 -1.512 -11.753 1.00 87.19 83 CYS A CA 1
ATOM 651 C C . CYS A 1 83 ? -2.356 -0.780 -12.876 1.00 87.19 83 CYS A C 1
ATOM 653 O O . CYS A 1 83 ? -2.617 0.396 -13.118 1.00 87.19 83 CYS A O 1
ATOM 655 N N . LEU A 1 84 ? -1.434 -1.464 -13.559 1.00 89.25 84 LEU A N 1
ATOM 656 C CA . LEU A 1 84 ? -0.686 -0.949 -14.703 1.00 89.25 84 LEU A CA 1
ATOM 657 C C . LEU A 1 84 ? -0.973 -1.789 -15.952 1.00 89.25 84 LEU A C 1
ATOM 659 O O . LEU A 1 84 ? -1.235 -2.989 -15.826 1.00 89.25 84 LEU A O 1
ATOM 663 N N . PRO A 1 85 ? -0.906 -1.186 -17.154 1.00 88.94 85 PRO A N 1
ATOM 664 C CA . PRO A 1 85 ? -0.928 -1.947 -18.395 1.00 88.94 85 PRO A CA 1
ATOM 665 C C . PRO A 1 85 ? 0.278 -2.890 -18.473 1.00 88.94 85 PRO A C 1
ATOM 667 O O . PRO A 1 85 ? 1.309 -2.659 -17.838 1.00 88.94 85 PRO A O 1
ATOM 670 N N . LEU A 1 86 ? 0.152 -3.942 -19.283 1.00 85.81 86 LEU A N 1
ATOM 671 C CA . LEU A 1 86 ? 1.267 -4.837 -19.582 1.00 85.81 86 LEU A CA 1
ATOM 672 C C . LEU A 1 86 ? 2.404 -4.055 -20.254 1.00 85.81 86 LEU A C 1
ATOM 674 O O . LEU A 1 86 ? 2.164 -3.194 -21.100 1.00 85.81 86 LEU A O 1
ATOM 678 N N . ALA A 1 87 ? 3.636 -4.375 -19.869 1.00 87.69 87 ALA A N 1
ATOM 679 C CA . ALA A 1 87 ? 4.855 -3.819 -20.444 1.00 87.69 87 ALA A CA 1
ATOM 680 C C . ALA A 1 87 ? 5.620 -4.926 -21.192 1.00 87.69 87 ALA A C 1
ATOM 682 O O . ALA A 1 87 ? 5.458 -6.099 -20.844 1.00 87.69 87 ALA A O 1
ATOM 683 N N . PRO A 1 88 ? 6.436 -4.580 -22.205 1.00 88.56 88 PRO A N 1
ATOM 684 C CA . PRO A 1 88 ? 7.152 -5.565 -23.022 1.00 88.56 88 PRO A CA 1
ATOM 685 C C . PRO A 1 88 ? 8.194 -6.365 -22.231 1.00 88.56 88 PRO A C 1
ATOM 687 O O . PRO A 1 88 ? 8.431 -7.530 -22.535 1.00 88.56 88 PRO A O 1
ATOM 690 N N . ASP A 1 89 ? 8.789 -5.759 -21.204 1.00 92.19 89 ASP A N 1
ATOM 691 C CA . ASP A 1 89 ? 9.786 -6.391 -20.349 1.00 92.19 89 ASP A CA 1
ATOM 692 C C . ASP A 1 89 ? 9.732 -5.845 -18.910 1.00 92.19 89 ASP A C 1
ATOM 694 O O . ASP A 1 89 ? 8.953 -4.942 -18.572 1.00 92.19 89 ASP A O 1
ATOM 698 N N . HIS A 1 90 ? 10.563 -6.427 -18.043 1.00 89.38 90 HIS A N 1
ATOM 699 C CA . HIS A 1 90 ? 10.638 -6.058 -16.634 1.00 89.38 90 HIS A CA 1
ATOM 700 C C . HIS A 1 90 ? 11.147 -4.626 -16.420 1.00 89.38 90 HIS A C 1
ATOM 702 O O . HIS A 1 90 ? 10.586 -3.908 -15.597 1.00 89.38 90 HIS A O 1
ATOM 708 N N . ALA A 1 91 ? 12.146 -4.175 -17.182 1.00 93.12 91 ALA A N 1
ATOM 709 C CA . ALA A 1 91 ? 12.724 -2.840 -17.030 1.00 93.12 91 ALA A CA 1
ATOM 710 C C . ALA A 1 91 ? 11.727 -1.739 -17.436 1.00 93.12 91 ALA A C 1
ATOM 712 O O . ALA A 1 91 ? 11.621 -0.696 -16.780 1.00 93.12 91 ALA A O 1
ATOM 713 N N . ALA A 1 92 ? 10.936 -1.985 -18.480 1.00 93.50 92 ALA A N 1
ATOM 714 C CA . ALA A 1 92 ? 9.834 -1.138 -18.905 1.00 93.50 92 ALA A CA 1
ATOM 715 C C . ALA A 1 92 ? 8.718 -1.103 -17.850 1.00 93.50 92 ALA A C 1
ATOM 717 O O . ALA A 1 92 ? 8.182 -0.025 -17.574 1.00 93.50 92 ALA A O 1
ATOM 718 N N . MET A 1 93 ? 8.404 -2.244 -17.220 1.00 93.44 93 MET A 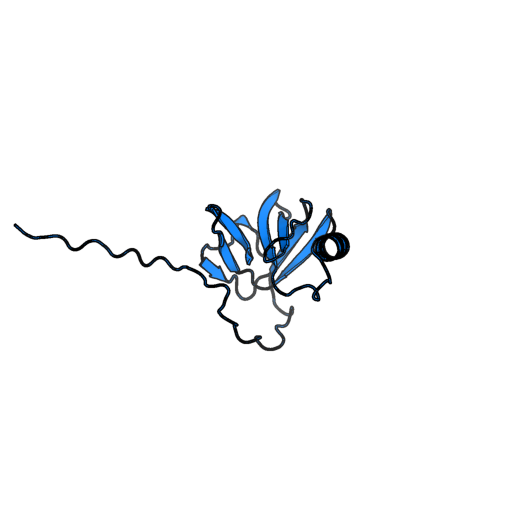N 1
ATOM 719 C CA . MET A 1 93 ? 7.441 -2.309 -16.115 1.00 93.44 93 MET A CA 1
ATOM 720 C C . MET A 1 93 ? 7.930 -1.533 -14.888 1.00 93.44 93 MET A C 1
ATOM 722 O O . MET A 1 93 ? 7.175 -0.738 -14.333 1.00 93.44 93 MET A O 1
ATOM 726 N N . GLU A 1 94 ? 9.191 -1.701 -14.486 1.00 93.94 94 GLU A N 1
ATOM 727 C CA . GLU A 1 94 ? 9.802 -0.933 -13.395 1.00 93.94 94 GLU A CA 1
ATOM 728 C C . GLU A 1 94 ? 9.783 0.566 -13.676 1.00 93.94 94 GLU A C 1
ATOM 730 O O . GLU A 1 94 ? 9.363 1.358 -12.832 1.00 93.94 94 GLU A O 1
ATOM 735 N N . SER A 1 95 ? 10.183 0.964 -14.883 1.00 94.56 95 SER A N 1
ATOM 736 C CA . SER A 1 95 ? 10.173 2.365 -15.299 1.00 94.56 95 SER A CA 1
ATOM 737 C C . SER A 1 95 ? 8.758 2.945 -15.280 1.00 94.56 95 SER A C 1
ATOM 739 O O . SER A 1 95 ? 8.553 4.080 -14.848 1.00 94.56 95 SER A O 1
ATOM 741 N N . LEU A 1 96 ? 7.759 2.176 -15.723 1.00 95.12 96 LEU A N 1
ATOM 742 C CA . LEU A 1 96 ? 6.360 2.586 -15.677 1.00 95.12 96 LEU A CA 1
ATOM 743 C C . LEU A 1 96 ? 5.847 2.694 -14.237 1.00 95.12 96 LEU A C 1
ATOM 745 O O . LEU A 1 96 ? 5.200 3.686 -13.904 1.00 95.12 96 LEU A O 1
ATOM 749 N N . ALA A 1 97 ? 6.165 1.719 -13.385 1.00 95.44 97 ALA A N 1
ATOM 750 C CA . ALA A 1 97 ? 5.786 1.716 -11.978 1.00 95.44 97 ALA A CA 1
ATOM 751 C C . ALA A 1 97 ? 6.383 2.911 -11.231 1.00 95.44 97 ALA A C 1
ATOM 753 O O . ALA A 1 97 ? 5.646 3.606 -10.539 1.00 95.44 97 ALA A O 1
ATOM 754 N N . LYS A 1 98 ? 7.669 3.220 -11.445 1.00 95.75 98 LYS A N 1
ATOM 755 C CA . LYS A 1 98 ? 8.344 4.382 -10.840 1.00 95.75 98 LYS A CA 1
ATOM 756 C C . LYS A 1 98 ? 7.677 5.698 -11.230 1.00 95.75 98 LYS A C 1
ATOM 758 O O . LYS A 1 98 ? 7.496 6.569 -10.389 1.00 95.75 98 LYS A O 1
ATOM 763 N N . ARG A 1 99 ? 7.262 5.835 -12.495 1.00 95.38 99 ARG A N 1
ATOM 764 C CA . ARG A 1 99 ? 6.532 7.027 -12.961 1.00 95.38 99 ARG A CA 1
ATOM 765 C C . ARG A 1 99 ? 5.119 7.122 -12.391 1.00 95.38 99 ARG A C 1
ATOM 767 O O . ARG A 1 99 ? 4.614 8.224 -12.214 1.00 95.38 99 ARG A O 1
ATOM 774 N N . LYS A 1 100 ? 4.452 5.987 -12.177 1.00 95.56 100 LYS A N 1
ATOM 775 C CA . LYS A 1 100 ? 3.055 5.948 -11.720 1.00 95.56 100 LYS A CA 1
ATOM 776 C C . LYS A 1 100 ? 2.908 6.037 -10.207 1.00 95.56 100 LYS A C 1
ATOM 778 O O . LYS A 1 100 ? 1.912 6.586 -9.755 1.00 95.56 100 LYS A O 1
ATOM 783 N N . PHE A 1 101 ? 3.893 5.552 -9.461 1.00 96.44 101 PHE A N 1
ATOM 784 C CA . PHE A 1 101 ? 3.920 5.551 -8.002 1.00 96.44 101 PHE A CA 1
ATOM 785 C C . PHE A 1 101 ? 5.267 6.104 -7.496 1.00 96.44 101 PHE A C 1
ATOM 787 O O . PHE A 1 101 ? 6.061 5.354 -6.928 1.00 96.44 101 PHE A O 1
ATOM 794 N N . PRO A 1 102 ? 5.584 7.385 -7.755 1.00 96.94 102 PRO A N 1
ATOM 795 C CA . PRO A 1 102 ? 6.849 7.970 -7.327 1.00 96.94 102 PRO A CA 1
ATOM 796 C C . PRO A 1 102 ? 6.925 8.119 -5.800 1.00 96.94 102 PRO A C 1
ATOM 798 O O . PRO A 1 102 ? 5.908 8.298 -5.125 1.00 96.94 102 PRO A O 1
ATOM 801 N N . LEU A 1 103 ? 8.150 8.096 -5.264 1.00 97.56 103 LEU A N 1
ATOM 802 C CA . LEU A 1 103 ? 8.429 8.399 -3.858 1.00 97.56 103 LEU A CA 1
ATOM 803 C C . LEU A 1 103 ? 7.852 9.774 -3.482 1.00 97.56 103 LEU A C 1
ATOM 805 O O . LEU A 1 103 ? 7.959 10.731 -4.248 1.00 97.56 103 LEU A O 1
ATOM 809 N N . GLY A 1 104 ? 7.229 9.872 -2.308 1.00 98.00 104 GLY A N 1
ATOM 810 C CA . GLY A 1 104 ? 6.584 11.094 -1.825 1.00 98.00 104 GLY A CA 1
ATOM 811 C C . GLY A 1 104 ? 5.187 11.355 -2.403 1.00 98.00 104 GLY A C 1
ATOM 812 O O . GLY A 1 104 ? 4.545 12.335 -2.024 1.00 98.00 104 GLY A O 1
ATOM 813 N N . MET A 1 105 ? 4.674 10.497 -3.294 1.00 97.94 105 MET A N 1
ATOM 814 C CA . MET A 1 105 ? 3.300 10.612 -3.789 1.00 97.94 105 MET A CA 1
ATOM 815 C C . MET A 1 105 ? 2.293 10.434 -2.647 1.00 97.94 105 MET A C 1
ATOM 817 O O . MET A 1 105 ? 2.332 9.439 -1.925 1.00 97.94 105 MET A O 1
ATOM 821 N N . LYS A 1 106 ? 1.340 11.364 -2.539 1.00 97.94 106 LYS A N 1
ATOM 822 C CA . LYS A 1 106 ? 0.137 11.195 -1.715 1.00 97.94 106 LYS A CA 1
ATOM 823 C C . LYS A 1 106 ? -0.834 10.249 -2.412 1.00 97.94 106 LYS A C 1
ATOM 825 O O . LYS A 1 106 ? -1.090 10.401 -3.605 1.00 97.94 106 LYS A O 1
ATOM 830 N N . LEU A 1 107 ? -1.400 9.310 -1.668 1.00 95.25 107 LEU A N 1
ATOM 831 C CA . LEU A 1 107 ? -2.382 8.358 -2.169 1.00 95.25 107 LEU A CA 1
ATOM 832 C C . LEU A 1 107 ? -3.522 8.148 -1.180 1.00 95.25 107 LEU A C 1
ATOM 834 O O . LEU A 1 107 ? -3.392 8.382 0.022 1.00 95.25 107 LEU A O 1
ATOM 838 N N . GLN A 1 108 ? -4.639 7.671 -1.720 1.00 96.44 108 GLN A N 1
ATOM 839 C CA . GLN A 1 108 ? -5.797 7.247 -0.952 1.00 96.44 108 GLN A CA 1
ATOM 840 C C . GLN A 1 108 ? -6.142 5.806 -1.330 1.00 96.44 108 GLN A C 1
ATOM 842 O O . GLN A 1 108 ? -6.216 5.466 -2.512 1.00 96.44 108 GLN A O 1
ATOM 847 N N . LEU A 1 109 ? -6.347 4.949 -0.330 1.00 96.06 109 LEU A N 1
ATOM 848 C CA . LEU A 1 109 ? -6.756 3.557 -0.518 1.00 96.06 109 LEU A CA 1
ATOM 849 C C . LEU A 1 109 ? -8.179 3.380 -0.003 1.00 96.06 109 LEU A C 1
ATOM 851 O O . LEU A 1 109 ? -8.425 3.457 1.200 1.00 96.06 109 LEU A O 1
ATOM 855 N N . MET A 1 110 ? -9.110 3.121 -0.916 1.00 95.56 110 MET A N 1
ATOM 856 C CA . MET A 1 110 ? -10.498 2.815 -0.585 1.00 95.56 110 MET A CA 1
ATOM 857 C C . MET A 1 110 ? -10.625 1.392 -0.041 1.00 95.56 110 MET A C 1
ATOM 859 O O . MET A 1 110 ? -10.174 0.437 -0.670 1.00 95.56 110 MET A O 1
ATOM 863 N N . GLU A 1 111 ? -11.304 1.262 1.098 1.00 96.31 111 GLU A N 1
ATOM 864 C CA . GLU A 1 111 ? -11.664 -0.002 1.743 1.00 96.31 111 GLU A CA 1
ATOM 865 C C . GLU A 1 111 ? -10.526 -1.042 1.753 1.00 96.31 111 GLU A C 1
ATOM 867 O O . GLU A 1 111 ? -10.693 -2.150 1.226 1.00 96.31 111 GLU A O 1
ATOM 872 N N . PRO A 1 112 ? -9.355 -0.714 2.329 1.00 96.50 112 PRO A N 1
ATOM 873 C CA . PRO A 1 112 ? -8.190 -1.586 2.273 1.00 96.50 112 PRO A CA 1
ATOM 874 C C . PRO A 1 112 ? -8.467 -2.941 2.934 1.00 96.50 112 PRO A C 1
ATOM 876 O O . PRO A 1 112 ? -9.111 -3.022 3.987 1.00 96.50 112 PRO A O 1
ATOM 879 N N . TYR A 1 113 ? -7.961 -4.020 2.328 1.00 97.06 113 TYR A N 1
ATOM 880 C CA . TYR A 1 113 ? -7.946 -5.345 2.942 1.00 97.06 113 TYR A CA 1
ATOM 881 C C . TYR A 1 113 ? -6.594 -5.600 3.603 1.00 97.06 113 TYR A C 1
ATOM 883 O O . TYR A 1 113 ? -5.585 -5.791 2.922 1.00 97.06 113 TYR A O 1
ATOM 891 N N . TYR A 1 114 ? -6.579 -5.635 4.934 1.00 97.69 114 TYR A N 1
ATOM 892 C CA . TYR A 1 114 ? -5.356 -5.803 5.712 1.00 97.69 114 TYR A CA 1
ATOM 893 C C . TYR A 1 114 ? -5.089 -7.282 5.998 1.00 97.69 114 TYR A C 1
ATOM 895 O O . TYR A 1 114 ? -5.984 -8.018 6.418 1.00 97.69 114 TYR A O 1
ATOM 903 N N . LYS A 1 115 ? -3.869 -7.762 5.751 1.00 96.88 115 LYS A N 1
ATOM 904 C CA . LYS A 1 115 ? -3.503 -9.177 5.908 1.00 96.88 115 LYS A CA 1
ATOM 905 C C . LYS A 1 115 ? -2.021 -9.366 6.219 1.00 96.88 115 LYS A C 1
ATOM 907 O O . LYS A 1 115 ? -1.235 -8.436 6.138 1.00 96.88 115 LYS A O 1
ATOM 912 N N . ILE A 1 116 ? -1.647 -10.607 6.517 1.00 94.81 116 ILE A N 1
ATOM 913 C CA . ILE A 1 116 ? -0.249 -11.049 6.550 1.00 94.81 116 ILE A CA 1
ATOM 914 C C . ILE A 1 116 ? 0.124 -11.581 5.158 1.00 94.81 116 ILE A C 1
ATOM 916 O O . ILE A 1 116 ? -0.610 -12.392 4.575 1.00 94.81 116 ILE A O 1
ATOM 920 N N . PHE A 1 117 ? 1.217 -11.078 4.597 1.00 92.19 117 PHE A N 1
ATOM 921 C CA . PHE A 1 117 ? 1.802 -11.524 3.339 1.00 92.19 117 PHE A CA 1
ATOM 922 C C . PHE A 1 117 ? 2.644 -12.791 3.522 1.00 92.19 117 PHE A C 1
ATOM 924 O O . PHE A 1 117 ? 2.852 -13.284 4.627 1.00 92.19 117 PHE A O 1
ATOM 931 N N . ARG A 1 118 ? 3.085 -13.377 2.403 1.00 88.12 118 ARG A N 1
ATOM 932 C CA . ARG A 1 118 ? 3.852 -14.634 2.410 1.00 88.12 118 ARG A CA 1
ATOM 933 C C . ARG A 1 118 ? 5.225 -14.483 3.073 1.00 88.12 118 ARG A C 1
ATOM 935 O O . ARG A 1 118 ? 5.741 -15.461 3.597 1.00 88.12 118 ARG A O 1
ATOM 942 N N . ASP A 1 119 ? 5.787 -13.281 3.043 1.00 88.31 119 ASP A N 1
ATOM 943 C CA . ASP A 1 119 ? 7.033 -12.907 3.720 1.00 88.31 119 ASP A CA 1
ATOM 944 C C . ASP A 1 119 ? 6.863 -12.723 5.243 1.00 88.31 119 ASP A C 1
ATOM 946 O O . ASP A 1 119 ? 7.839 -12.463 5.936 1.00 88.31 119 ASP A O 1
ATOM 950 N N . GLY A 1 120 ? 5.643 -12.874 5.774 1.00 92.12 120 GLY A N 1
ATOM 951 C CA . GLY A 1 120 ? 5.328 -12.686 7.191 1.00 92.12 120 GLY A CA 1
ATOM 952 C C . GLY A 1 120 ? 5.010 -11.238 7.574 1.00 92.12 120 GLY A C 1
ATOM 953 O O . GLY A 1 120 ? 4.512 -11.006 8.677 1.00 92.12 120 GLY A O 1
ATOM 954 N N . ASN A 1 121 ? 5.211 -10.275 6.670 1.00 92.19 121 ASN A N 1
ATOM 955 C CA . ASN A 1 121 ? 4.911 -8.872 6.930 1.00 92.19 121 ASN A CA 1
ATOM 956 C C . ASN A 1 121 ? 3.409 -8.604 6.854 1.00 92.19 121 ASN A C 1
ATOM 958 O O . ASN A 1 121 ? 2.667 -9.239 6.100 1.00 92.19 121 ASN A O 1
ATOM 962 N N . ARG A 1 122 ? 2.939 -7.633 7.636 1.00 94.75 122 ARG A N 1
ATOM 963 C CA . ARG A 1 122 ? 1.558 -7.155 7.538 1.00 94.75 122 ARG A CA 1
ATOM 964 C C . ARG A 1 122 ? 1.449 -6.126 6.419 1.00 94.75 122 ARG A C 1
ATOM 966 O O . ARG A 1 122 ? 2.334 -5.291 6.253 1.00 94.75 122 ARG A O 1
ATOM 973 N N . GLY A 1 123 ? 0.346 -6.166 5.682 1.00 96.69 123 GLY A N 1
ATOM 974 C CA . GLY A 1 123 ? 0.153 -5.289 4.543 1.00 96.69 123 GLY A CA 1
ATOM 975 C C . GLY A 1 123 ? -1.254 -5.226 3.985 1.00 96.69 123 GLY A C 1
ATOM 976 O O . GLY A 1 123 ? -2.135 -6.015 4.334 1.00 96.69 123 GLY A O 1
ATOM 977 N N . ILE A 1 124 ? -1.452 -4.239 3.121 1.00 97.44 124 ILE A N 1
ATOM 978 C CA . ILE A 1 124 ? -2.702 -3.971 2.418 1.00 97.44 124 ILE A CA 1
ATOM 979 C C . ILE A 1 124 ? -2.632 -4.583 1.023 1.00 97.44 124 ILE A C 1
ATOM 981 O O . ILE A 1 124 ? -1.643 -4.420 0.308 1.00 97.44 124 ILE A O 1
ATOM 985 N N . ARG A 1 125 ? -3.704 -5.268 0.628 1.00 91.81 125 ARG A N 1
ATOM 986 C CA . ARG A 1 125 ? -3.897 -5.774 -0.731 1.00 91.81 125 ARG A CA 1
ATOM 987 C C . ARG A 1 125 ? -5.175 -5.242 -1.352 1.00 91.81 125 ARG A C 1
ATOM 989 O O . ARG A 1 125 ? -6.208 -5.307 -0.649 1.00 91.81 125 ARG A O 1
#

pLDDT: mean 85.17, std 19.27, range [37.56, 98.62]

Mean predicted aligned error: 8.94 Å

Organism: NCBI:txid91324

Sequence (125 aa):
RKMMTPNMFRVKNTDSTVRKRTVSARSWEGLRPIKLSNLQLFSTAKGRMVEAVIISDVRVSVGITILIEDAEGDYVQVALYNCLPLAPDHAAMESLAKRKFPLGMKLQLMEPYYKIFRDGNRGIR

Nearest PDB structures (foldseek):
  2pqa-assembly1_A  TM=6.939E-01  e=6.298E-02  Homo sapiens
  2z6k-assembly1_A  TM=6.391E-01  e=1.009E-01  Homo sapiens
  7qi8-assembly1_A-2  TM=5.820E-01  e=6.680E-02  Mycobacterium tuberculosis H37Rv
  2pi2-assembly3_C  TM=7.357E-01  e=4.397E-01  Homo sapiens
  4v6i-assembly1_AL  TM=2.513E-01  e=1.196E+00  Saccharomyces cerevisiae

Radius of gyration: 17.39 Å; Cα contacts (8 Å, |Δi|>4): 197; chains: 1; bounding box: 32×56×49 Å